Protein AF-A0A174ZFI4-F1 (afdb_monomer_lite)

Foldseek 3Di:
DDPQWDDDPPDIDGNDDLVRQVVDPVSCVVCVVVSVVVVVVVD

pLDDT: mean 82.82, std 10.31, range [46.06, 94.81]

Secondary structure (DSSP, 8-state):
---SEEEETTEEEE---HHHHHH-HHHHHHHHHHHHHHHHHH-

Structure (mmCIF, N/CA/C/O backbone):
data_AF-A0A174ZFI4-F1
#
_entry.id   AF-A0A174ZFI4-F1
#
loop_
_atom_site.group_PDB
_atom_site.id
_atom_site.type_symbol
_atom_site.label_atom_id
_atom_site.label_alt_id
_atom_site.label_comp_id
_atom_site.label_asym_id
_atom_site.label_entity_id
_atom_site.label_seq_id
_atom_site.pdbx_PDB_ins_code
_atom_site.Ca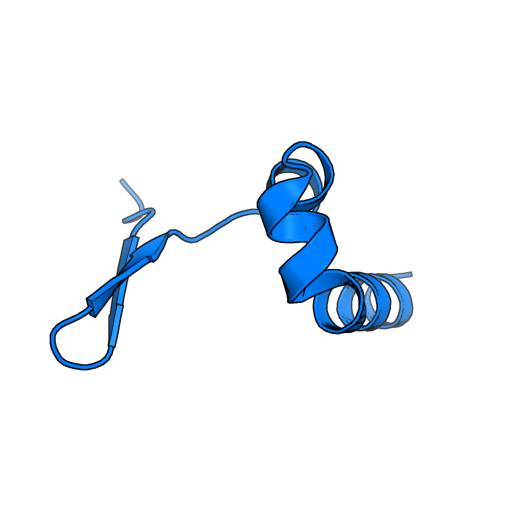rtn_x
_atom_site.Cartn_y
_atom_site.Cartn_z
_atom_site.occupancy
_atom_site.B_iso_or_equiv
_atom_site.auth_seq_id
_atom_site.auth_comp_id
_atom_site.auth_asym_id
_atom_site.auth_atom_id
_atom_site.pdbx_PDB_model_num
ATOM 1 N N . MET A 1 1 ? 3.969 19.549 10.891 1.00 46.06 1 MET A N 1
ATOM 2 C CA . MET A 1 1 ? 4.110 18.134 11.267 1.00 46.06 1 MET A CA 1
ATOM 3 C C . MET A 1 1 ? 2.984 17.445 10.539 1.00 46.06 1 MET A C 1
ATOM 5 O O . MET A 1 1 ? 1.844 17.506 10.989 1.00 46.06 1 MET A O 1
ATOM 9 N N . ASP A 1 2 ? 3.278 17.044 9.308 1.00 58.47 2 ASP A N 1
ATOM 10 C CA . ASP A 1 2 ? 2.313 16.424 8.409 1.00 58.47 2 ASP A CA 1
ATOM 11 C C . ASP A 1 2 ? 1.784 15.155 9.071 1.00 58.47 2 ASP A C 1
ATOM 13 O O . ASP A 1 2 ? 2.536 14.400 9.684 1.00 58.47 2 ASP A O 1
ATOM 17 N N . LYS A 1 3 ? 0.461 14.996 9.078 1.00 61.25 3 LYS A N 1
ATOM 18 C CA . LYS A 1 3 ? -0.157 13.810 9.660 1.00 61.25 3 LYS A CA 1
ATOM 19 C C . LYS A 1 3 ? 0.100 12.655 8.702 1.00 61.25 3 LYS A C 1
ATOM 21 O O . LYS A 1 3 ? -0.499 12.622 7.633 1.00 61.25 3 LYS A O 1
ATOM 26 N N . ASP A 1 4 ? 0.938 11.710 9.113 1.00 84.44 4 ASP A N 1
ATOM 27 C CA . ASP A 1 4 ? 1.206 10.464 8.383 1.00 84.44 4 ASP A CA 1
ATOM 28 C C . ASP A 1 4 ? -0.008 9.519 8.346 1.00 84.44 4 ASP A C 1
ATOM 30 O O . ASP A 1 4 ? 0.091 8.411 7.835 1.00 84.44 4 ASP A O 1
ATOM 34 N N . GLU A 1 5 ? -1.166 9.926 8.872 1.00 91.06 5 GLU A N 1
ATOM 35 C CA . GLU A 1 5 ? -2.360 9.094 9.002 1.00 91.06 5 GLU A CA 1
ATOM 36 C C . GLU A 1 5 ? -3.632 9.849 8.593 1.00 91.06 5 GLU A C 1
ATOM 38 O O . GLU A 1 5 ? -3.737 11.073 8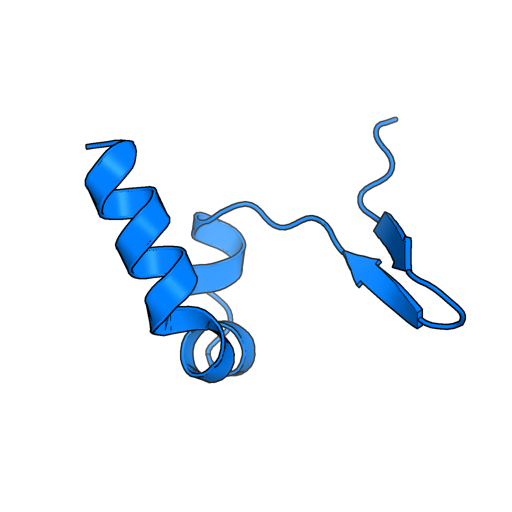.731 1.00 91.06 5 GLU A O 1
ATOM 43 N N . PHE A 1 6 ? -4.616 9.102 8.096 1.00 90.81 6 PHE A N 1
ATOM 44 C CA . PHE A 1 6 ? -5.933 9.593 7.702 1.00 90.81 6 PHE A CA 1
ATOM 45 C C . PHE A 1 6 ? -7.026 8.570 8.031 1.00 90.81 6 PHE A C 1
ATOM 47 O O . PHE A 1 6 ? -6.769 7.375 8.140 1.00 90.81 6 PHE A O 1
ATOM 54 N N . GLU A 1 7 ? -8.264 9.036 8.180 1.00 94.81 7 GLU A N 1
ATOM 55 C CA . GLU A 1 7 ? -9.410 8.194 8.532 1.00 94.81 7 GLU A CA 1
ATOM 56 C C . GLU A 1 7 ? -10.370 8.052 7.349 1.00 94.81 7 GLU A C 1
ATOM 58 O O . GLU A 1 7 ? -10.708 9.032 6.681 1.00 94.81 7 GLU A O 1
ATOM 63 N N . ILE A 1 8 ? -10.836 6.826 7.105 1.00 92.31 8 ILE A N 1
ATOM 64 C CA . ILE A 1 8 ? -11.961 6.544 6.209 1.00 92.31 8 ILE A CA 1
ATOM 65 C C . ILE A 1 8 ? -12.967 5.688 6.981 1.00 92.31 8 ILE A C 1
ATOM 67 O O . ILE A 1 8 ? -12.729 4.506 7.238 1.00 92.31 8 ILE A O 1
ATOM 71 N N . GLY A 1 9 ? -14.109 6.286 7.337 1.00 93.06 9 GLY A N 1
ATOM 72 C CA . GLY A 1 9 ? -15.085 5.662 8.236 1.00 93.06 9 GLY A CA 1
ATOM 73 C C . GLY A 1 9 ? -14.482 5.458 9.627 1.00 93.06 9 GLY A C 1
ATOM 74 O O . GLY A 1 9 ? -13.855 6.368 10.154 1.00 93.06 9 GLY A O 1
ATOM 75 N N . ASP A 1 10 ? -14.618 4.254 10.183 1.00 94.31 10 ASP A N 1
ATOM 76 C CA . ASP A 1 10 ? -14.064 3.886 11.498 1.00 94.31 10 ASP A CA 1
ATOM 77 C C . ASP A 1 10 ? -12.666 3.238 11.408 1.00 94.31 10 ASP A C 1
ATOM 79 O O . ASP A 1 10 ? -12.238 2.520 12.315 1.00 94.31 10 ASP A O 1
ATOM 83 N N . LYS A 1 11 ? -11.965 3.414 10.280 1.00 94.00 11 LYS A N 1
ATOM 84 C CA . LYS A 1 11 ? -10.638 2.834 10.038 1.00 94.00 11 LYS A CA 1
ATOM 85 C C . LYS A 1 11 ? -9.593 3.921 9.824 1.00 94.00 11 LYS A C 1
ATOM 87 O O . LYS A 1 11 ? -9.801 4.844 9.038 1.00 94.00 11 LYS A O 1
ATOM 92 N N . VAL A 1 12 ? -8.450 3.740 10.478 1.00 92.38 12 VAL A N 1
ATOM 93 C CA . VAL A 1 12 ? -7.258 4.580 10.335 1.00 92.38 12 VAL A CA 1
ATOM 94 C C . VAL A 1 12 ? -6.319 3.949 9.310 1.00 92.38 12 VAL A C 1
ATOM 96 O O . VAL A 1 12 ? -6.081 2.741 9.330 1.00 92.38 12 VAL A O 1
ATOM 99 N N . PHE A 1 13 ? -5.791 4.778 8.420 1.00 89.06 13 PHE A N 1
ATOM 100 C CA . PHE A 1 13 ? -4.839 4.427 7.377 1.00 89.06 13 PHE A CA 1
ATOM 101 C C . PHE A 1 13 ? -3.598 5.297 7.505 1.00 89.06 13 PHE A C 1
ATOM 103 O O . PHE A 1 13 ? -3.669 6.418 8.004 1.00 89.06 13 PHE A O 1
ATOM 110 N N . LYS A 1 14 ? -2.471 4.789 7.008 1.00 88.25 14 LYS A N 1
ATOM 111 C CA . LYS A 1 14 ? -1.195 5.498 7.001 1.00 88.25 14 LYS A CA 1
ATOM 112 C C . LYS A 1 14 ? -0.826 5.911 5.576 1.00 88.25 14 LYS A C 1
ATOM 114 O O . LYS A 1 14 ? -0.982 5.121 4.645 1.00 88.25 14 LYS A O 1
ATOM 119 N N . TRP A 1 15 ? -0.325 7.129 5.408 1.00 88.62 15 TRP A N 1
ATOM 120 C CA . TRP A 1 15 ? 0.370 7.543 4.196 1.00 88.62 15 TRP A CA 1
ATOM 121 C C . TRP A 1 15 ? 1.737 6.866 4.145 1.00 88.62 15 TRP A C 1
ATOM 123 O O . TRP A 1 15 ? 2.500 6.910 5.106 1.00 88.62 15 TRP A O 1
ATOM 133 N N . LEU A 1 16 ? 2.037 6.235 3.015 1.00 85.50 16 LEU A N 1
ATOM 134 C CA . LEU A 1 16 ? 3.335 5.633 2.738 1.00 85.50 16 LEU A CA 1
ATOM 135 C C . LEU A 1 16 ? 3.819 6.147 1.387 1.00 85.50 16 LEU A C 1
ATOM 137 O O . LEU A 1 16 ? 3.034 6.295 0.445 1.00 85.50 16 LEU A O 1
ATOM 141 N N . SER A 1 17 ? 5.114 6.412 1.288 1.00 86.50 17 SER A N 1
ATOM 142 C CA . SER A 1 17 ? 5.780 6.572 0.002 1.00 86.50 17 SER A CA 1
ATOM 143 C C . SER A 1 17 ? 5.841 5.233 -0.743 1.00 86.50 17 SER A C 1
ATOM 145 O O . SER A 1 17 ? 5.730 4.164 -0.145 1.00 86.50 17 SER A O 1
ATOM 147 N N . ILE A 1 18 ? 6.059 5.274 -2.062 1.00 84.62 18 ILE A N 1
ATOM 148 C CA . ILE A 1 18 ? 6.209 4.048 -2.865 1.00 84.62 18 ILE A CA 1
ATOM 149 C C . ILE A 1 18 ? 7.371 3.184 -2.355 1.00 84.62 18 ILE A C 1
ATOM 151 O O . ILE A 1 18 ? 7.215 1.972 -2.274 1.00 84.62 18 ILE A O 1
ATOM 155 N N . GLY A 1 19 ? 8.492 3.793 -1.951 1.00 84.56 19 GLY A N 1
ATOM 156 C CA . GLY A 1 19 ? 9.628 3.048 -1.399 1.00 84.56 19 GLY A CA 1
ATOM 157 C C . GLY A 1 19 ? 9.270 2.308 -0.109 1.00 84.56 19 GLY A C 1
ATOM 158 O O . GLY A 1 19 ? 9.569 1.128 0.020 1.00 84.56 19 GLY A O 1
ATOM 159 N N . GLU A 1 20 ? 8.543 2.958 0.804 1.00 85.94 20 GLU A N 1
ATOM 160 C CA . GLU A 1 20 ? 8.071 2.313 2.040 1.00 85.94 20 GLU A CA 1
ATOM 161 C C . GLU A 1 20 ? 7.068 1.183 1.768 1.00 85.94 20 GLU A C 1
ATOM 163 O O . GLU A 1 20 ? 7.034 0.202 2.504 1.00 85.94 20 GLU A O 1
ATOM 168 N N . MET A 1 21 ? 6.256 1.295 0.710 1.00 85.38 21 MET A N 1
ATOM 169 C CA . MET A 1 21 ? 5.357 0.212 0.302 1.00 85.38 21 MET A CA 1
ATOM 170 C C . MET A 1 21 ? 6.117 -0.991 -0.271 1.00 85.38 21 MET A C 1
ATOM 172 O O . MET A 1 21 ? 5.69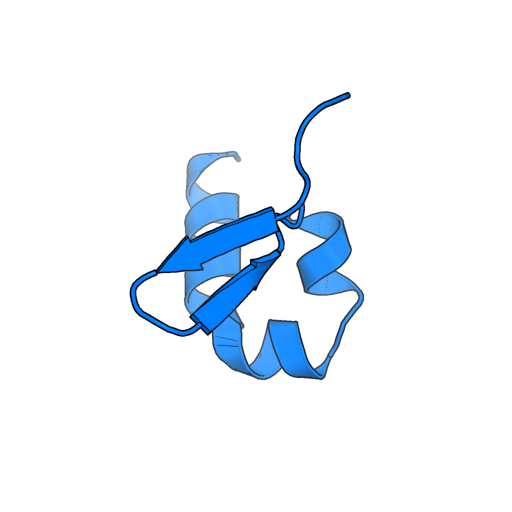5 -2.120 -0.049 1.00 85.38 21 MET A O 1
ATOM 176 N N . GLU A 1 22 ? 7.219 -0.764 -0.994 1.00 83.38 22 GLU A N 1
ATOM 177 C CA . GLU A 1 22 ? 8.051 -1.821 -1.591 1.00 83.38 22 GLU A CA 1
ATOM 178 C C . GLU A 1 22 ? 8.855 -2.617 -0.549 1.00 83.38 22 GLU A C 1
ATOM 180 O O . GLU A 1 22 ? 9.127 -3.802 -0.752 1.00 83.38 22 GLU A O 1
ATOM 185 N N . GLU A 1 23 ? 9.231 -1.983 0.564 1.00 86.94 23 GLU A N 1
ATOM 186 C CA . GLU A 1 23 ? 10.004 -2.614 1.641 1.00 86.94 23 GLU A CA 1
ATOM 187 C C . GLU A 1 23 ? 9.170 -3.573 2.510 1.00 86.94 23 GLU A C 1
ATOM 189 O O . GLU A 1 23 ? 9.728 -4.478 3.137 1.00 86.94 23 GLU A O 1
ATOM 194 N N . ASP A 1 24 ? 7.841 -3.426 2.521 1.00 85.38 24 ASP A N 1
ATOM 195 C CA . ASP A 1 24 ? 6.929 -4.300 3.260 1.00 85.38 24 ASP A CA 1
ATOM 196 C C . ASP A 1 24 ? 6.272 -5.335 2.332 1.00 85.38 24 ASP A C 1
ATOM 198 O O . ASP A 1 24 ? 5.436 -5.026 1.480 1.00 85.38 24 ASP A O 1
ATOM 202 N N . PHE A 1 25 ? 6.632 -6.607 2.528 1.00 80.38 25 PHE A N 1
ATOM 203 C CA . PHE A 1 25 ? 6.153 -7.718 1.704 1.00 80.38 25 PHE A CA 1
ATOM 204 C C . PHE A 1 25 ? 4.627 -7.913 1.756 1.00 80.38 25 PHE A C 1
ATOM 206 O O . PHE A 1 25 ? 4.023 -8.284 0.748 1.00 80.38 25 PHE A O 1
ATOM 213 N N . ASP A 1 26 ? 3.990 -7.678 2.907 1.00 85.31 26 ASP A N 1
ATOM 214 C CA . ASP A 1 26 ? 2.540 -7.840 3.053 1.00 85.31 26 ASP A CA 1
ATOM 215 C C . ASP A 1 26 ? 1.790 -6.705 2.337 1.00 85.31 26 ASP A C 1
ATOM 217 O O . ASP A 1 26 ? 0.755 -6.938 1.708 1.00 85.31 26 ASP A O 1
ATOM 221 N N . ILE A 1 27 ? 2.347 -5.490 2.356 1.00 84.88 27 ILE A N 1
ATOM 222 C CA . ILE A 1 27 ? 1.807 -4.337 1.623 1.00 84.88 27 ILE A CA 1
ATOM 223 C C . ILE A 1 27 ? 2.000 -4.505 0.114 1.00 84.88 27 ILE A C 1
ATOM 225 O O . ILE A 1 27 ? 1.032 -4.318 -0.627 1.00 84.88 27 ILE A O 1
ATOM 229 N N . MET A 1 28 ? 3.189 -4.912 -0.338 1.00 82.25 28 MET A N 1
ATOM 230 C CA . MET A 1 28 ? 3.473 -5.221 -1.746 1.00 82.25 28 MET A CA 1
ATOM 231 C C . MET A 1 28 ? 2.525 -6.283 -2.295 1.00 82.25 28 MET A C 1
ATOM 233 O O . MET A 1 28 ? 1.894 -6.077 -3.324 1.00 82.25 28 MET A O 1
ATOM 237 N N . SER A 1 29 ? 2.352 -7.394 -1.576 1.00 84.38 29 SER A N 1
ATOM 238 C CA . SER A 1 29 ? 1.463 -8.484 -1.997 1.00 84.38 29 SER A CA 1
ATOM 239 C C . SER A 1 29 ? 0.008 -8.027 -2.185 1.00 84.38 29 SER A C 1
ATOM 241 O O . SER A 1 29 ? -0.696 -8.513 -3.069 1.00 84.38 29 SER A O 1
ATOM 243 N N . LYS A 1 30 ? -0.450 -7.063 -1.375 1.00 86.62 30 LYS A N 1
ATOM 244 C CA . LYS A 1 30 ? -1.821 -6.536 -1.427 1.00 86.62 30 LYS A CA 1
ATOM 245 C C . LYS A 1 30 ? -2.021 -5.402 -2.434 1.00 86.62 30 LYS A C 1
ATOM 247 O O . LYS A 1 30 ? -3.157 -5.199 -2.849 1.00 86.62 30 LYS A O 1
ATOM 252 N N . ASN A 1 31 ? -0.968 -4.658 -2.781 1.00 81.81 31 ASN A N 1
ATOM 253 C CA . ASN A 1 31 ? -1.059 -3.407 -3.548 1.00 81.81 31 ASN A CA 1
ATOM 254 C C . ASN A 1 31 ? -0.135 -3.366 -4.782 1.00 81.81 31 ASN A C 1
ATOM 256 O O . ASN A 1 31 ? 0.146 -2.281 -5.295 1.00 81.81 31 ASN A O 1
ATOM 260 N N . ASP A 1 32 ? 0.357 -4.517 -5.251 1.00 84.31 32 ASP A N 1
ATOM 261 C CA . ASP A 1 32 ? 1.283 -4.627 -6.391 1.00 84.31 32 ASP A CA 1
ATOM 262 C C . ASP A 1 32 ? 0.768 -3.894 -7.644 1.00 84.31 32 ASP A C 1
ATOM 264 O O . ASP A 1 32 ? 1.507 -3.179 -8.319 1.00 84.31 32 ASP A O 1
ATOM 268 N N . ASP A 1 33 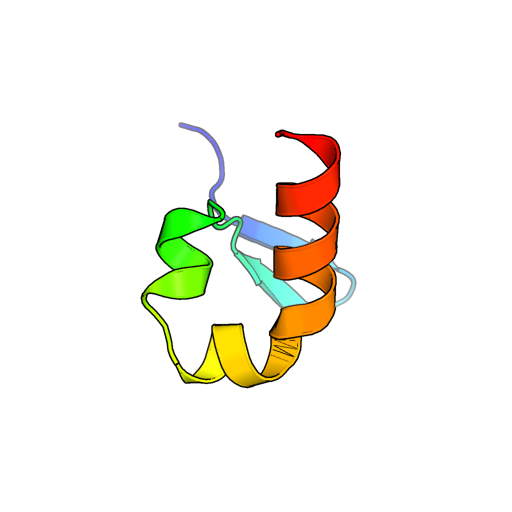? -0.535 -3.977 -7.915 1.00 85.44 33 ASP A N 1
ATOM 269 C CA . ASP A 1 33 ? -1.197 -3.310 -9.036 1.00 85.44 33 ASP A CA 1
ATOM 270 C C . ASP A 1 33 ? -1.177 -1.776 -8.922 1.00 85.44 33 ASP A C 1
ATOM 272 O O . ASP A 1 33 ? -0.887 -1.075 -9.899 1.00 85.44 33 ASP A O 1
ATOM 276 N N . VAL A 1 34 ? -1.437 -1.243 -7.726 1.00 83.69 34 VAL A N 1
ATOM 277 C CA . VAL A 1 34 ? -1.395 0.196 -7.432 1.00 83.69 34 VAL A CA 1
ATOM 278 C C . VAL A 1 34 ? 0.037 0.718 -7.528 1.00 83.69 34 VAL A C 1
ATOM 280 O O . VAL A 1 34 ? 0.278 1.740 -8.177 1.00 83.69 34 VAL A O 1
ATOM 283 N N . ILE A 1 35 ? 0.997 -0.000 -6.940 1.00 81.44 35 ILE A N 1
ATOM 284 C CA . ILE A 1 35 ? 2.422 0.351 -6.979 1.00 81.44 35 ILE A CA 1
ATOM 285 C C . ILE A 1 35 ? 2.916 0.364 -8.432 1.00 81.44 35 ILE A C 1
ATOM 287 O O . ILE A 1 35 ? 3.497 1.357 -8.885 1.00 81.44 35 ILE A O 1
ATOM 291 N N . ALA A 1 36 ? 2.617 -0.683 -9.206 1.00 85.00 36 ALA A N 1
ATOM 292 C CA . ALA A 1 36 ? 2.990 -0.777 -10.615 1.00 85.00 36 ALA A CA 1
ATOM 293 C C . ALA A 1 36 ? 2.367 0.346 -11.465 1.00 85.00 36 ALA A C 1
ATOM 295 O O . ALA A 1 36 ? 3.040 0.921 -12.329 1.00 85.00 36 ALA A O 1
ATOM 296 N N . PHE A 1 37 ? 1.102 0.702 -11.214 1.00 86.00 37 PHE A N 1
ATOM 297 C CA . PHE A 1 37 ? 0.426 1.799 -11.910 1.00 86.00 37 PHE A CA 1
ATOM 298 C C . PHE A 1 37 ? 1.089 3.154 -11.646 1.00 86.00 37 PHE A C 1
ATOM 300 O O . PHE A 1 37 ? 1.344 3.911 -12.588 1.00 86.00 37 PHE A O 1
ATOM 307 N N . VAL A 1 38 ? 1.389 3.459 -10.380 1.00 82.19 38 VAL A N 1
ATOM 308 C CA . VAL A 1 38 ? 2.026 4.727 -10.003 1.00 82.19 38 VAL A CA 1
ATOM 309 C C . VAL A 1 38 ? 3.418 4.824 -10.627 1.00 82.19 38 VAL A C 1
ATOM 311 O O . VAL A 1 38 ? 3.730 5.840 -11.250 1.00 82.19 38 VAL A O 1
ATOM 314 N N . LYS A 1 39 ? 4.216 3.749 -10.580 1.00 79.56 39 LYS A N 1
ATOM 315 C CA . LYS A 1 39 ? 5.543 3.713 -11.220 1.00 79.56 39 LYS A CA 1
ATOM 316 C C . LYS A 1 39 ? 5.467 3.949 -12.726 1.00 79.56 39 LYS A C 1
ATOM 318 O O . LYS A 1 39 ? 6.232 4.748 -13.249 1.00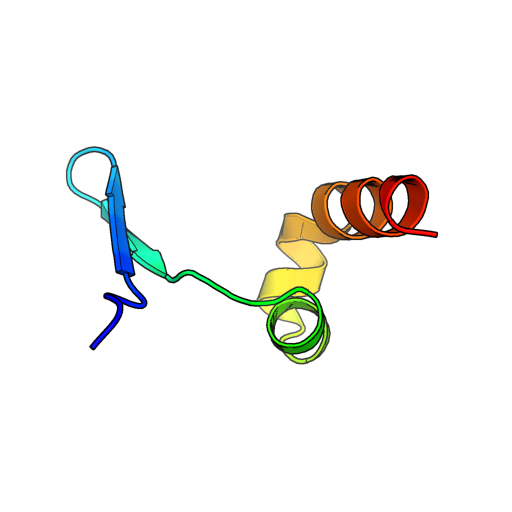 79.56 39 LYS A O 1
ATOM 323 N N . LYS A 1 40 ? 4.506 3.334 -13.422 1.00 83.44 40 LYS A N 1
ATOM 324 C CA . LYS A 1 40 ? 4.321 3.532 -14.871 1.00 83.44 40 LYS A CA 1
ATOM 325 C C . LYS A 1 40 ? 3.962 4.973 -15.251 1.00 83.44 40 LYS A C 1
ATOM 327 O O . LYS A 1 40 ? 4.188 5.373 -16.385 1.00 83.44 40 LYS A O 1
ATOM 332 N N . ARG A 1 41 ? 3.342 5.735 -14.347 1.00 76.50 41 ARG A N 1
ATOM 333 C CA . ARG A 1 41 ? 2.919 7.120 -14.607 1.00 76.50 41 ARG A CA 1
ATOM 334 C C . ARG A 1 41 ? 3.971 8.155 -14.204 1.00 76.50 41 ARG A C 1
ATOM 336 O O . ARG A 1 41 ? 3.958 9.261 -14.737 1.00 76.50 41 ARG A O 1
ATOM 343 N N . CYS A 1 42 ? 4.837 7.805 -13.259 1.00 66.19 42 CYS A N 1
ATOM 344 C CA . CYS A 1 42 ? 5.907 8.657 -12.745 1.00 66.19 42 CYS A CA 1
ATOM 345 C C . CYS A 1 42 ? 7.271 8.409 -13.423 1.00 66.19 42 CYS A C 1
ATOM 347 O O . CYS A 1 42 ? 8.224 9.117 -13.097 1.00 66.19 42 CYS A O 1
ATOM 349 N N . CYS A 1 43 ? 7.361 7.444 -14.348 1.00 54.88 43 CYS A N 1
ATOM 35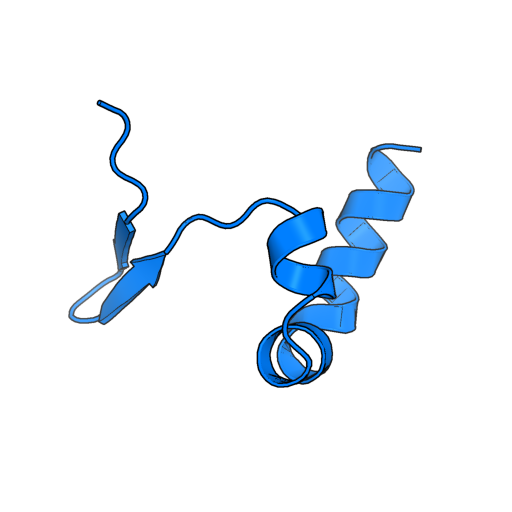0 C CA . CYS A 1 43 ? 8.541 7.130 -15.162 1.00 54.88 43 CYS A CA 1
ATOM 351 C C . CYS A 1 43 ? 8.262 7.289 -16.659 1.00 54.88 43 CYS A C 1
ATOM 353 O O . CYS A 1 43 ? 7.180 6.851 -17.110 1.00 54.88 43 CYS A O 1
#

Sequence (43 aa):
MDKDEFEIGDKVFKWLSIGEMEEDFDIMSKNDDVIAFVKKRCC

Organism: NCBI:txid39485

Radius of gyration: 11.88 Å; chains: 1; bounding box: 25×27×27 Å